Protein AF-A0A2P5NVE5-F1 (afdb_monomer_lite)

Foldseek 3Di:
DVVVAPAWDWDWDDDPNDTPDIDTGHDDDDPPPPDPPD

Structure (mmCIF, N/CA/C/O backbone):
data_AF-A0A2P5NVE5-F1
#
_entry.id   AF-A0A2P5NVE5-F1
#
loop_
_atom_site.group_PDB
_atom_site.id
_atom_site.type_symbol
_atom_site.label_atom_id
_atom_site.label_alt_id
_atom_site.label_comp_i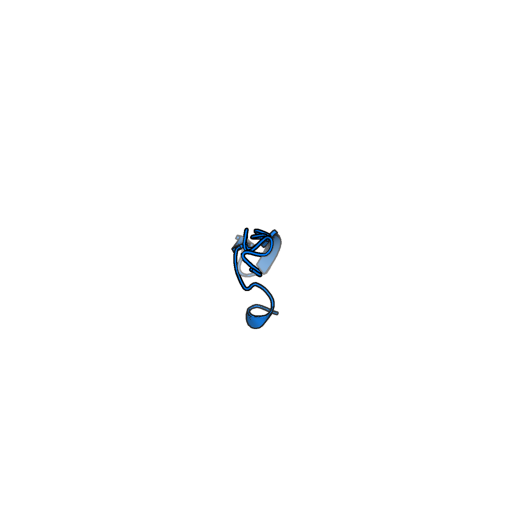d
_atom_site.label_asym_id
_atom_site.label_entity_id
_atom_site.label_seq_id
_atom_site.pdbx_PDB_ins_code
_atom_site.Cartn_x
_atom_site.Cartn_y
_atom_site.Cartn_z
_atom_site.occupancy
_atom_site.B_iso_or_equiv
_atom_site.auth_seq_id
_atom_site.auth_comp_id
_atom_site.auth_asym_id
_atom_site.auth_atom_id
_atom_site.pdbx_PDB_model_num
ATOM 1 N N . MET A 1 1 ? 1.124 -10.255 3.335 1.00 58.69 1 MET A N 1
ATOM 2 C CA . MET A 1 1 ? 1.404 -8.900 2.799 1.00 58.69 1 MET A CA 1
ATOM 3 C C . MET A 1 1 ? 0.171 -7.998 2.687 1.00 58.69 1 MET A C 1
ATOM 5 O O . MET A 1 1 ? 0.107 -7.067 3.474 1.00 58.69 1 MET A O 1
ATOM 9 N N . LEU A 1 2 ? -0.797 -8.211 1.775 1.00 57.16 2 LEU A N 1
ATOM 10 C CA . LEU A 1 2 ? -1.990 -7.330 1.682 1.00 57.16 2 LEU A CA 1
ATOM 11 C C . LEU A 1 2 ? -3.005 -7.566 2.819 1.00 57.16 2 LEU A C 1
ATOM 13 O O . LEU A 1 2 ? -3.664 -6.641 3.274 1.00 57.16 2 LEU A O 1
ATOM 17 N N . GLN A 1 3 ? -3.090 -8.808 3.303 1.00 62.44 3 GLN A N 1
ATOM 18 C CA . GLN A 1 3 ? -4.051 -9.232 4.332 1.00 62.44 3 GLN A CA 1
ATOM 19 C C . GLN A 1 3 ? -3.725 -8.730 5.751 1.00 62.44 3 GLN A C 1
ATOM 21 O O . GLN A 1 3 ? -4.524 -8.910 6.664 1.00 62.44 3 GLN A O 1
ATOM 26 N N . GLU A 1 4 ? -2.564 -8.104 5.952 1.00 64.69 4 GLU A N 1
ATOM 27 C CA . GLU A 1 4 ? -2.152 -7.565 7.256 1.00 64.69 4 GLU A CA 1
ATOM 28 C C . GLU A 1 4 ? -2.698 -6.152 7.507 1.00 64.69 4 GLU A C 1
ATOM 30 O O . GLU A 1 4 ? -2.789 -5.725 8.656 1.00 64.69 4 GLU A O 1
ATOM 35 N N . ILE A 1 5 ? -3.121 -5.433 6.460 1.00 68.38 5 ILE A N 1
ATOM 36 C CA . ILE A 1 5 ? -3.687 -4.089 6.602 1.00 68.38 5 ILE A CA 1
ATOM 37 C C . ILE A 1 5 ? -5.195 -4.209 6.788 1.00 68.38 5 ILE A C 1
ATOM 39 O O . ILE A 1 5 ? -5.944 -4.377 5.829 1.00 68.38 5 ILE A O 1
ATOM 43 N N . LYS A 1 6 ? -5.657 -4.087 8.034 1.00 73.44 6 LYS A N 1
ATOM 44 C CA . LYS A 1 6 ? -7.098 -4.049 8.338 1.00 73.44 6 LYS A CA 1
ATOM 45 C C . LYS A 1 6 ? -7.752 -2.745 7.876 1.00 73.44 6 LYS A C 1
ATOM 47 O O . LYS A 1 6 ? -8.880 -2.758 7.398 1.00 73.44 6 LYS A O 1
ATOM 52 N N . PHE A 1 7 ? -7.036 -1.626 8.013 1.00 79.31 7 PHE A N 1
ATOM 53 C CA . PHE A 1 7 ? -7.473 -0.295 7.593 1.00 79.31 7 PHE A CA 1
ATOM 54 C C . PHE A 1 7 ? -6.257 0.515 7.143 1.00 79.31 7 PHE A C 1
ATOM 56 O O . PHE A 1 7 ? -5.343 0.749 7.930 1.00 79.31 7 PHE A O 1
ATOM 63 N N . GLY A 1 8 ? -6.233 0.947 5.886 1.00 84.94 8 GLY A N 1
ATOM 64 C CA . GLY A 1 8 ? -5.096 1.675 5.330 1.00 84.94 8 GLY A CA 1
ATOM 65 C C . GLY A 1 8 ? -5.078 1.660 3.808 1.00 84.94 8 GLY A C 1
ATOM 66 O O . GLY A 1 8 ? -6.049 1.248 3.175 1.00 84.94 8 GLY A O 1
ATOM 67 N N . SER A 1 9 ? -3.966 2.103 3.232 1.00 87.38 9 SER A N 1
ATOM 68 C CA . SER A 1 9 ? -3.716 2.097 1.793 1.00 87.38 9 SER A CA 1
ATOM 69 C C . SER A 1 9 ? -2.293 1.635 1.491 1.00 87.38 9 SER A C 1
ATOM 71 O O . SER A 1 9 ? -1.361 1.903 2.255 1.00 87.38 9 SER A O 1
ATOM 73 N N . ILE A 1 10 ? -2.130 0.961 0.356 1.00 91.31 10 ILE A N 1
ATOM 74 C CA . ILE A 1 10 ? -0.827 0.681 -0.246 1.00 91.31 10 ILE A CA 1
ATOM 75 C C . ILE A 1 10 ? -0.765 1.442 -1.560 1.00 91.31 10 ILE A C 1
ATOM 77 O O . ILE A 1 10 ? -1.695 1.370 -2.361 1.00 91.31 10 ILE A O 1
ATOM 81 N N . GLU A 1 11 ? 0.331 2.151 -1.769 1.00 92.94 11 GLU A N 1
ATOM 82 C CA . GLU A 1 11 ? 0.619 2.886 -2.991 1.00 92.94 11 GLU A CA 1
ATOM 83 C C . GLU A 1 11 ? 1.860 2.268 -3.637 1.00 92.94 11 GLU A C 1
ATOM 85 O O . GLU A 1 11 ? 2.898 2.114 -2.993 1.00 92.94 11 GLU A O 1
ATOM 90 N N . ILE A 1 12 ? 1.726 1.839 -4.892 1.00 95.12 12 ILE A N 1
ATOM 91 C CA . ILE A 1 12 ? 2.790 1.174 -5.649 1.00 95.12 12 ILE A CA 1
ATOM 92 C C . ILE A 1 12 ? 3.101 2.042 -6.856 1.00 95.12 12 ILE A C 1
ATOM 94 O O . ILE A 1 12 ? 2.218 2.295 -7.675 1.00 95.12 12 ILE A O 1
ATOM 98 N N . ILE A 1 13 ? 4.358 2.458 -6.983 1.00 96.06 13 ILE A N 1
ATOM 99 C CA . ILE A 1 13 ? 4.822 3.241 -8.126 1.00 96.06 13 ILE A CA 1
ATOM 100 C C . ILE A 1 13 ? 5.614 2.320 -9.048 1.00 96.06 13 ILE A C 1
ATOM 102 O O . ILE A 1 13 ? 6.580 1.668 -8.631 1.00 96.06 13 ILE A O 1
ATOM 106 N N . VAL A 1 14 ? 5.184 2.264 -10.308 1.00 97.06 14 VAL A N 1
ATOM 107 C CA . VAL A 1 14 ? 5.786 1.436 -11.354 1.00 97.06 14 VAL A CA 1
ATOM 108 C C . VAL A 1 14 ? 6.325 2.336 -12.457 1.00 97.06 14 VAL A C 1
ATOM 110 O O . VAL A 1 14 ? 5.588 3.147 -13.011 1.00 97.06 14 VAL A O 1
ATOM 113 N N . HIS A 1 15 ? 7.595 2.149 -12.801 1.00 96.75 15 HIS A N 1
ATOM 114 C CA . HIS A 1 15 ? 8.240 2.763 -13.960 1.00 96.75 15 HIS A CA 1
ATOM 115 C C . HIS A 1 15 ? 8.908 1.665 -14.784 1.00 96.75 15 HIS A C 1
ATOM 117 O O . HIS A 1 15 ? 9.554 0.788 -14.217 1.00 96.75 15 HIS A O 1
ATOM 123 N N . GLU A 1 16 ? 8.732 1.691 -16.108 1.00 95.56 16 GLU A N 1
ATOM 124 C CA . GLU A 1 16 ? 9.368 0.738 -17.040 1.00 95.56 16 GLU A CA 1
ATOM 125 C C . GLU A 1 16 ? 9.186 -0.736 -16.630 1.00 95.56 16 GLU A C 1
ATOM 127 O O . GLU A 1 16 ? 10.132 -1.517 -16.560 1.00 95.56 16 GLU A O 1
ATOM 132 N N . ASN A 1 17 ? 7.949 -1.116 -16.296 1.00 95.69 17 ASN A N 1
ATOM 133 C CA . ASN A 1 17 ? 7.584 -2.465 -15.840 1.00 95.69 17 ASN A CA 1
ATOM 134 C C . ASN A 1 17 ? 8.308 -2.922 -14.556 1.00 95.69 17 ASN A C 1
ATOM 136 O O . ASN A 1 17 ? 8.266 -4.104 -14.208 1.00 95.69 17 ASN A O 1
ATOM 140 N N . ARG A 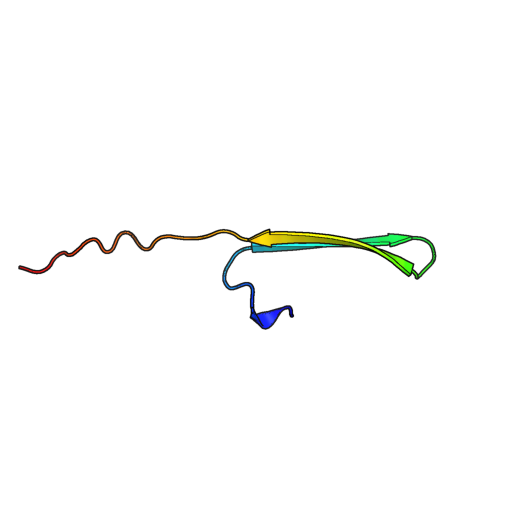1 18 ? 8.929 -1.998 -13.814 1.00 96.62 18 ARG A N 1
ATOM 141 C CA . ARG A 1 18 ? 9.603 -2.257 -12.544 1.00 96.62 18 ARG A CA 1
ATOM 142 C C . ARG A 1 18 ? 8.946 -1.476 -11.414 1.00 96.62 18 ARG A C 1
ATOM 144 O O . ARG A 1 18 ? 8.680 -0.281 -11.523 1.00 96.62 18 ARG A O 1
ATOM 151 N N . VAL A 1 19 ? 8.714 -2.156 -10.294 1.00 96.31 19 VAL A N 1
ATOM 152 C CA . VAL A 1 19 ? 8.296 -1.495 -9.054 1.00 96.31 19 VAL A CA 1
ATOM 153 C C . VAL A 1 19 ? 9.489 -0.725 -8.505 1.00 96.31 19 VAL A C 1
ATOM 155 O O . VAL A 1 19 ? 10.529 -1.319 -8.212 1.00 96.31 19 VAL A O 1
ATOM 158 N N . VAL A 1 20 ? 9.339 0.588 -8.381 1.00 97.44 20 VAL A N 1
ATOM 159 C CA . VAL A 1 20 ? 10.395 1.470 -7.863 1.00 97.44 20 VAL A CA 1
ATOM 160 C C . VAL A 1 20 ? 10.101 1.955 -6.450 1.00 97.44 20 VAL A C 1
ATOM 162 O O . VAL A 1 20 ? 11.027 2.303 -5.726 1.00 97.44 20 VAL A O 1
ATOM 165 N N . GLN A 1 21 ? 8.833 1.936 -6.032 1.00 95.56 21 GLN A N 1
ATOM 166 C CA . GLN A 1 21 ? 8.429 2.372 -4.702 1.00 95.56 21 GLN A CA 1
ATOM 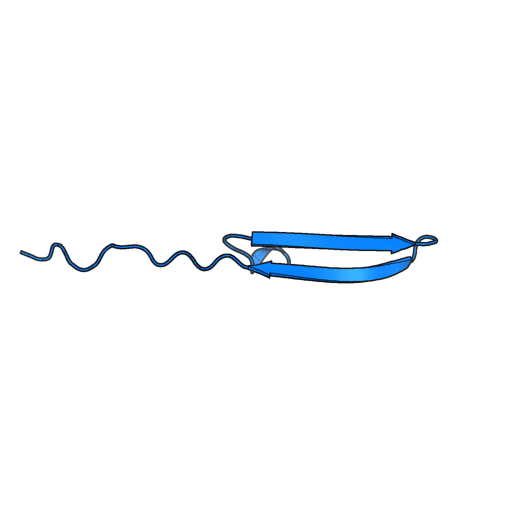167 C C . GLN A 1 21 ? 7.181 1.628 -4.239 1.00 95.56 21 GLN A C 1
ATOM 169 O O . GLN A 1 21 ? 6.273 1.344 -5.024 1.00 95.56 21 GLN A O 1
ATOM 174 N N . ILE A 1 22 ? 7.154 1.331 -2.942 1.00 94.00 22 ILE A N 1
ATOM 175 C CA . ILE A 1 22 ? 5.996 0.789 -2.239 1.00 94.00 22 ILE A CA 1
ATOM 176 C C . ILE A 1 22 ? 5.842 1.602 -0.958 1.00 94.00 22 ILE A C 1
ATOM 178 O O . ILE A 1 22 ? 6.687 1.523 -0.068 1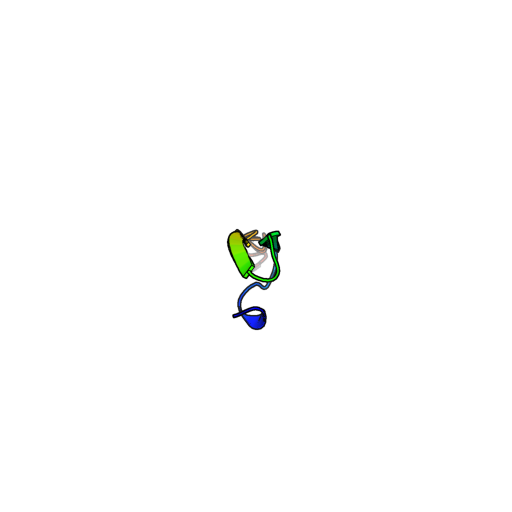.00 94.00 22 ILE A O 1
ATOM 182 N N . GLU A 1 23 ? 4.762 2.368 -0.856 1.00 92.69 23 GLU A N 1
ATOM 183 C CA . GLU A 1 23 ? 4.374 3.042 0.380 1.00 92.69 23 GLU A CA 1
ATOM 184 C C . GLU A 1 23 ? 3.218 2.313 1.054 1.00 92.69 23 GLU A C 1
ATOM 186 O O . GLU A 1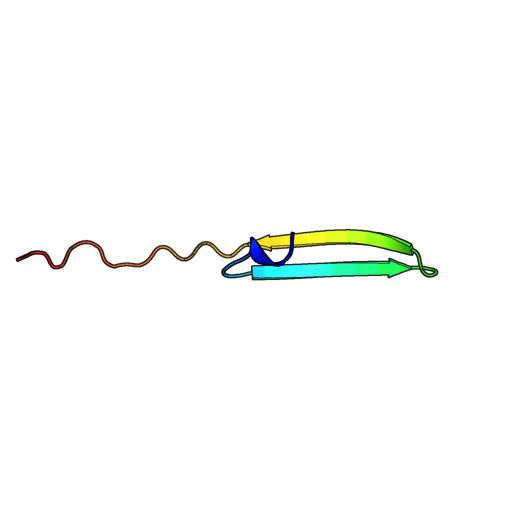 23 ? 2.252 1.893 0.412 1.00 92.69 23 GLU A O 1
ATOM 191 N N . ARG A 1 24 ? 3.291 2.215 2.383 1.00 88.75 24 ARG A N 1
ATOM 192 C CA . ARG A 1 24 ? 2.222 1.675 3.216 1.00 88.75 24 ARG A CA 1
ATOM 193 C C . ARG A 1 24 ? 1.762 2.735 4.207 1.00 88.75 24 ARG A C 1
ATOM 195 O O . ARG A 1 24 ? 2.554 3.226 5.005 1.00 88.75 24 ARG A O 1
ATOM 202 N N . LYS A 1 25 ? 0.468 3.041 4.189 1.00 87.56 25 LYS A N 1
ATOM 203 C CA . LYS A 1 25 ? -0.178 3.945 5.146 1.00 87.56 25 LYS A CA 1
ATOM 204 C C . LYS A 1 25 ? -1.201 3.137 5.934 1.00 87.56 25 LYS A C 1
ATOM 206 O O . LYS A 1 25 ? -2.254 2.787 5.408 1.00 87.56 25 LYS A O 1
ATOM 211 N N . GLU A 1 26 ? -0.888 2.810 7.183 1.00 86.25 26 GLU A N 1
ATOM 212 C CA . GLU A 1 26 ? -1.813 2.111 8.081 1.00 86.25 26 GLU A CA 1
ATOM 213 C C . GLU A 1 26 ? -2.600 3.115 8.927 1.00 86.25 26 GLU A C 1
ATOM 215 O O . GLU A 1 26 ? -2.059 4.108 9.414 1.00 86.25 26 GLU A O 1
ATOM 220 N N . LYS A 1 27 ? -3.899 2.863 9.104 1.00 83.75 27 LYS A N 1
ATOM 221 C CA . LYS A 1 27 ? -4.783 3.677 9.938 1.00 83.75 27 LYS A CA 1
ATOM 222 C C . LYS A 1 27 ? -5.212 2.869 11.154 1.00 83.75 27 LYS A C 1
ATOM 224 O O . LYS A 1 27 ? -6.155 2.083 11.093 1.00 83.75 27 LYS A O 1
ATOM 229 N N . LEU A 1 28 ? -4.541 3.102 12.277 1.00 78.75 28 LEU A N 1
ATOM 230 C CA . LEU A 1 28 ? -4.938 2.539 13.562 1.00 78.75 28 LEU A CA 1
ATOM 231 C C . LEU A 1 28 ? -6.251 3.192 14.006 1.00 78.75 28 LEU A C 1
ATOM 233 O O . LEU A 1 28 ? -6.319 4.398 14.238 1.00 78.75 28 LEU A O 1
ATOM 237 N N . ARG A 1 29 ? -7.317 2.394 14.087 1.00 72.81 29 ARG A N 1
ATOM 238 C CA . ARG A 1 29 ? -8.558 2.792 14.750 1.00 72.81 29 ARG A CA 1
ATOM 239 C C . ARG A 1 29 ? -8.547 2.190 16.143 1.00 72.81 29 ARG A C 1
ATOM 241 O O . ARG A 1 29 ? -8.553 0.973 16.287 1.00 72.81 29 ARG A O 1
ATOM 248 N N . PHE A 1 30 ? -8.522 3.049 17.149 1.00 76.69 30 PHE A N 1
ATOM 249 C CA . PHE A 1 30 ? -8.777 2.643 18.520 1.00 76.69 30 PHE A CA 1
ATOM 250 C C . PHE A 1 30 ? -10.292 2.613 18.691 1.00 76.69 30 PHE A C 1
ATOM 252 O O . PHE A 1 30 ? -10.941 3.653 18.573 1.00 76.69 30 PHE A O 1
ATOM 259 N N . ASP A 1 31 ? -10.865 1.427 18.893 1.00 73.31 31 ASP A N 1
ATOM 260 C CA . ASP A 1 31 ? -12.276 1.323 19.250 1.00 73.31 31 ASP A CA 1
ATOM 261 C C . ASP A 1 31 ? -12.478 2.041 20.585 1.00 73.31 31 ASP A C 1
ATOM 263 O O . ASP A 1 31 ? -11.983 1.612 21.627 1.00 73.31 31 ASP A O 1
ATOM 267 N N . THR A 1 32 ? -13.237 3.135 20.572 1.00 68.00 32 THR A N 1
ATOM 268 C CA . THR A 1 32 ? -13.692 3.829 21.780 1.00 68.00 32 THR A CA 1
ATOM 269 C C . THR A 1 32 ? -14.814 3.038 22.453 1.00 68.00 32 THR A C 1
ATOM 271 O O . THR A 1 32 ? -15.866 3.579 22.778 1.00 68.00 32 THR A O 1
ATOM 274 N N . LYS A 1 33 ? -14.610 1.739 22.678 1.00 63.94 33 LYS A N 1
ATOM 275 C CA . LYS A 1 33 ? -15.322 1.003 23.722 1.00 63.94 33 LYS A CA 1
ATOM 276 C C . LYS A 1 33 ? -14.457 1.020 24.973 1.00 63.94 33 LYS A C 1
ATOM 278 O O . LYS A 1 33 ? -14.068 -0.017 25.497 1.00 63.94 33 LYS A O 1
ATOM 283 N N . ALA A 1 34 ? -14.165 2.230 25.449 1.00 60.22 34 ALA A N 1
ATOM 284 C CA . ALA A 1 34 ? -13.865 2.428 26.853 1.00 60.22 34 ALA A CA 1
ATOM 285 C C . ALA A 1 34 ? -15.154 2.094 27.616 1.00 60.22 34 ALA A C 1
ATOM 287 O O . ALA A 1 34 ? -16.047 2.919 27.758 1.00 60.22 34 ALA A O 1
ATOM 288 N N . THR A 1 35 ? -15.283 0.817 27.962 1.00 59.12 35 THR A N 1
ATOM 289 C CA . THR A 1 35 ? -15.950 0.316 29.160 1.00 59.12 35 THR A CA 1
ATOM 290 C C . THR A 1 35 ? -17.224 1.066 29.560 1.00 59.12 35 THR A C 1
ATOM 292 O O . THR A 1 35 ? -17.256 1.769 30.562 1.00 59.12 35 THR A O 1
ATOM 295 N N . SER A 1 36 ? -18.328 0.818 28.853 1.00 57.69 36 SER A N 1
ATOM 296 C CA . SER A 1 36 ? -19.639 0.801 29.509 1.00 57.69 36 SER A CA 1
ATOM 297 C C . SER A 1 36 ? -19.812 -0.559 30.202 1.00 57.69 36 SER A C 1
ATOM 299 O O . SER A 1 36 ? -20.649 -1.367 29.799 1.00 57.69 36 SER A O 1
ATOM 301 N N . SER A 1 37 ? -18.963 -0.858 31.190 1.00 52.44 37 SER A N 1
ATOM 302 C CA . SER A 1 37 ? -19.299 -1.873 32.187 1.00 52.44 37 SER A CA 1
ATOM 303 C C . SER A 1 37 ? -19.924 -1.136 33.351 1.00 52.44 37 SER A C 1
ATOM 305 O O . SER A 1 37 ? -19.289 -0.305 33.994 1.00 52.44 37 SER A O 1
ATOM 307 N N . LYS A 1 38 ? -21.203 -1.434 33.508 1.00 47.09 38 LYS A N 1
ATOM 308 C CA . LYS A 1 38 ? -22.029 -1.189 34.677 1.00 47.09 38 LYS A CA 1
ATOM 309 C C . LYS A 1 38 ? -21.392 -1.769 35.941 1.00 47.09 38 LYS A C 1
ATOM 311 O O . LYS A 1 38 ? -20.576 -2.711 35.792 1.00 47.09 38 LYS A O 1
#

pLDDT: 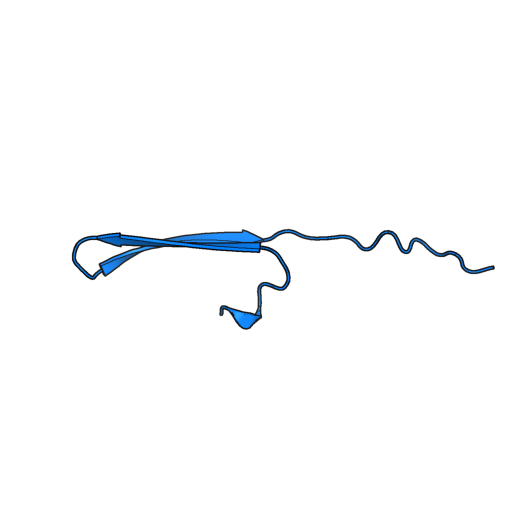mean 79.63, std 15.32, range [47.09, 97.44]

Radius of gyration: 16.84 Å; chains: 1; bounding box: 32×13×52 Å

Secondary structure (DSSP, 8-state):
-GGG-SSEEEEEEEETTEEEEEEEEE------------

Sequence (38 aa):
MLQEIKFGSIEIIVHENRVVQIERKEKLRFDTKATSSK